Protein AF-A0A447TC47-F1 (afdb_monomer_lite)

Structure (mmCIF, N/CA/C/O backbone):
data_AF-A0A447TC47-F1
#
_entry.id   AF-A0A447TC47-F1
#
loop_
_atom_site.group_PDB
_atom_site.id
_atom_site.type_symbol
_atom_site.label_atom_id
_atom_site.label_alt_id
_atom_site.label_comp_id
_atom_site.label_asym_id
_atom_site.label_entity_id
_atom_site.label_seq_id
_atom_site.pdbx_PDB_ins_code
_atom_site.Cartn_x
_atom_site.Cartn_y
_atom_site.Cartn_z
_atom_site.occupancy
_atom_site.B_iso_or_equiv
_atom_site.auth_seq_id
_atom_site.auth_comp_id
_atom_site.auth_asym_id
_atom_site.auth_atom_id
_atom_site.pdbx_PDB_model_num
ATOM 1 N N . MET A 1 1 ? -0.726 -5.313 -1.607 1.00 87.12 1 MET A N 1
A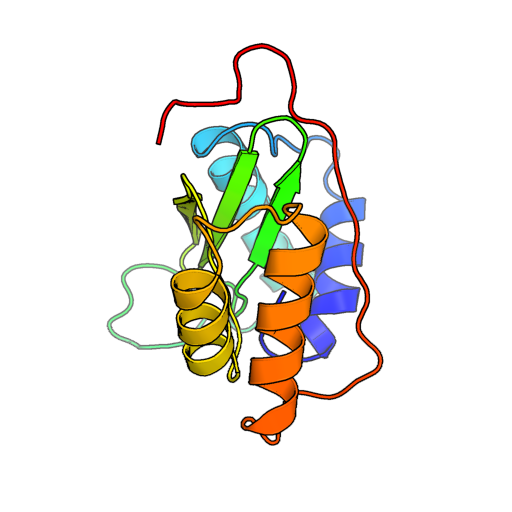TOM 2 C CA . MET A 1 1 ? -0.286 -4.579 -2.819 1.00 87.12 1 MET A CA 1
ATOM 3 C C . MET A 1 1 ? -1.169 -4.971 -3.990 1.00 87.12 1 MET A C 1
ATOM 5 O O . MET A 1 1 ? -1.813 -6.007 -3.896 1.00 87.12 1 MET A O 1
ATOM 9 N N . SER A 1 2 ? -1.215 -4.174 -5.055 1.00 90.81 2 SER A N 1
ATOM 10 C CA . SER A 1 2 ? -1.952 -4.501 -6.284 1.00 90.81 2 SER A CA 1
ATOM 11 C C . SER A 1 2 ? -1.163 -4.110 -7.533 1.00 90.81 2 SER A C 1
ATOM 13 O O . SER A 1 2 ? -0.307 -3.228 -7.464 1.00 90.81 2 SER A O 1
ATOM 15 N N . GLY A 1 3 ? -1.498 -4.738 -8.659 1.00 89.94 3 GLY A N 1
ATOM 16 C CA . GLY A 1 3 ? -0.791 -4.643 -9.937 1.00 89.94 3 GLY A CA 1
ATOM 17 C C . GLY A 1 3 ? -0.505 -6.051 -10.467 1.00 89.94 3 GLY A C 1
ATOM 18 O O . GLY A 1 3 ? -1.192 -7.000 -10.087 1.00 89.94 3 GLY A O 1
ATOM 19 N N . SER A 1 4 ? 0.527 -6.203 -11.299 1.00 90.81 4 SER A N 1
ATOM 20 C CA . SER A 1 4 ? 1.019 -7.523 -11.713 1.00 90.81 4 SER A CA 1
ATOM 21 C C . SER A 1 4 ? 1.406 -8.397 -10.513 1.00 90.81 4 SER A C 1
ATOM 23 O O . SER A 1 4 ? 2.045 -7.929 -9.568 1.00 90.81 4 SER A O 1
ATOM 25 N N . ALA A 1 5 ? 1.102 -9.696 -10.585 1.00 90.81 5 ALA A N 1
ATOM 26 C CA . ALA A 1 5 ? 1.513 -10.675 -9.575 1.00 90.81 5 ALA A CA 1
ATOM 27 C C . ALA A 1 5 ? 3.042 -10.717 -9.377 1.00 90.81 5 ALA A C 1
ATOM 29 O O . ALA A 1 5 ? 3.520 -11.012 -8.283 1.00 90.81 5 ALA A O 1
ATOM 30 N N . ALA A 1 6 ? 3.818 -10.352 -10.406 1.00 91.69 6 ALA A N 1
ATOM 31 C CA . ALA A 1 6 ? 5.274 -10.269 -10.320 1.00 91.69 6 ALA A CA 1
ATOM 32 C C . ALA A 1 6 ? 5.756 -9.255 -9.267 1.00 91.69 6 ALA A C 1
ATOM 34 O O . ALA A 1 6 ? 6.838 -9.428 -8.702 1.00 91.69 6 ALA A O 1
ATOM 35 N N . HIS A 1 7 ? 4.966 -8.214 -8.973 1.00 93.56 7 HIS A N 1
ATOM 36 C CA . HIS A 1 7 ? 5.380 -7.179 -8.031 1.00 93.56 7 HIS A CA 1
ATOM 37 C C . HIS A 1 7 ? 5.594 -7.713 -6.615 1.00 93.56 7 HIS A C 1
ATOM 39 O O . HIS A 1 7 ? 6.410 -7.134 -5.909 1.00 93.56 7 HIS A O 1
ATOM 45 N N . ASP A 1 8 ? 4.925 -8.795 -6.199 1.00 92.44 8 ASP A N 1
ATOM 46 C CA . ASP A 1 8 ? 5.071 -9.332 -4.840 1.00 92.44 8 ASP A CA 1
ATOM 47 C C . ASP A 1 8 ? 6.515 -9.761 -4.547 1.00 92.44 8 ASP A C 1
ATOM 49 O O . ASP A 1 8 ? 7.190 -9.185 -3.689 1.00 92.44 8 ASP A O 1
ATOM 53 N N . LEU A 1 9 ? 7.051 -10.694 -5.337 1.00 94.69 9 LEU A N 1
ATOM 54 C CA . LEU A 1 9 ? 8.428 -11.163 -5.163 1.00 94.69 9 LEU A CA 1
ATOM 55 C C . LEU A 1 9 ? 9.463 -10.072 -5.470 1.00 94.69 9 LEU A C 1
ATOM 57 O O . LEU A 1 9 ? 10.483 -9.989 -4.782 1.00 94.69 9 LEU A O 1
ATOM 61 N N . VAL A 1 10 ? 9.191 -9.208 -6.455 1.00 95.56 10 VAL A N 1
ATOM 62 C CA . VAL A 1 10 ? 10.062 -8.072 -6.797 1.00 95.56 10 VAL A CA 1
ATOM 63 C C . VAL A 1 10 ? 10.169 -7.096 -5.627 1.00 95.56 10 VAL A C 1
ATOM 65 O O . VAL A 1 10 ? 11.276 -6.747 -5.220 1.00 95.56 10 VAL A O 1
ATOM 68 N N . LEU A 1 11 ? 9.045 -6.687 -5.034 1.00 94.75 11 LEU A N 1
ATOM 69 C CA . LEU A 1 11 ? 9.033 -5.752 -3.912 1.00 94.75 11 LEU A CA 1
ATOM 70 C C . LEU A 1 11 ? 9.685 -6.372 -2.673 1.00 94.75 11 LEU A C 1
ATOM 72 O O . LEU A 1 11 ? 10.482 -5.708 -2.010 1.00 94.75 11 LEU A O 1
ATOM 76 N N . GLN A 1 12 ? 9.413 -7.648 -2.381 1.00 93.75 12 GLN A N 1
ATOM 77 C CA . GLN A 1 12 ? 10.078 -8.364 -1.288 1.00 93.75 12 GLN A CA 1
ATOM 78 C C . GLN A 1 12 ? 11.603 -8.407 -1.475 1.00 93.75 12 GLN A C 1
ATOM 80 O O . GLN A 1 12 ? 12.347 -8.144 -0.524 1.00 93.75 12 GLN A O 1
ATOM 85 N N . GLY A 1 13 ? 12.077 -8.712 -2.687 1.00 94.88 13 GLY A N 1
ATOM 86 C CA . GLY A 1 13 ? 13.499 -8.708 -3.034 1.00 94.88 13 GLY A CA 1
ATOM 87 C C . GLY A 1 13 ? 14.121 -7.318 -2.905 1.00 94.88 13 GLY A C 1
ATOM 88 O O . GLY A 1 13 ? 15.090 -7.136 -2.166 1.00 94.88 13 GLY A O 1
ATOM 89 N N . ALA A 1 14 ? 13.512 -6.315 -3.537 1.00 93.94 14 ALA A N 1
ATOM 90 C CA . ALA A 1 14 ? 14.005 -4.942 -3.542 1.00 93.94 14 ALA A CA 1
ATOM 91 C C . ALA A 1 14 ? 14.041 -4.331 -2.129 1.00 93.94 14 ALA A C 1
ATOM 93 O O . ALA A 1 14 ? 15.002 -3.650 -1.759 1.00 93.94 14 ALA A O 1
ATOM 94 N N . LEU A 1 15 ? 13.035 -4.621 -1.294 1.00 93.00 15 LEU A N 1
ATOM 95 C CA . LEU A 1 15 ? 13.040 -4.214 0.108 1.00 93.00 15 LEU A CA 1
ATOM 96 C C . LEU A 1 15 ? 14.181 -4.895 0.873 1.00 93.00 15 LEU A C 1
ATOM 98 O O . LEU A 1 15 ? 14.824 -4.229 1.678 1.00 93.00 15 LEU A O 1
ATOM 102 N N . LYS A 1 16 ? 14.479 -6.184 0.672 1.00 92.81 16 LYS A N 1
ATOM 103 C CA . LYS A 1 16 ? 15.577 -6.864 1.398 1.00 92.81 16 LYS A CA 1
ATOM 104 C C . LYS A 1 16 ? 16.939 -6.197 1.185 1.00 92.81 16 LYS A C 1
ATOM 106 O O . LYS A 1 16 ? 17.732 -6.145 2.120 1.00 92.81 16 LYS A O 1
ATOM 111 N N . GLU A 1 17 ? 17.187 -5.626 0.011 1.00 89.44 17 GLU A N 1
ATOM 112 C CA . GLU A 1 17 ? 18.445 -4.927 -0.285 1.00 89.44 17 GLU A CA 1
ATOM 113 C C . GLU A 1 17 ? 18.577 -3.547 0.372 1.00 89.44 17 GLU A C 1
ATOM 115 O O . GLU A 1 17 ? 19.677 -2.990 0.471 1.00 89.44 17 GLU A O 1
ATOM 120 N N . LEU A 1 18 ? 17.463 -2.947 0.793 1.00 90.50 18 LEU A N 1
ATOM 121 C CA . LEU A 1 18 ? 17.466 -1.595 1.329 1.00 90.50 18 LEU A CA 1
ATOM 122 C C . LEU A 1 18 ? 17.848 -1.609 2.818 1.00 90.50 18 LEU A C 1
ATOM 124 O O . LEU A 1 18 ? 17.042 -1.955 3.680 1.00 90.50 18 LEU A O 1
ATOM 128 N N . LYS A 1 19 ? 19.084 -1.191 3.128 1.00 87.88 19 LYS A N 1
ATOM 129 C CA . LYS A 1 19 ? 19.646 -1.193 4.498 1.00 87.88 19 LYS A CA 1
ATOM 130 C C . LYS A 1 19 ? 18.869 -0.335 5.502 1.00 87.88 19 LYS A C 1
ATOM 132 O O . LYS A 1 19 ? 18.836 -0.661 6.682 1.00 87.88 19 LYS A O 1
ATOM 137 N N . LYS A 1 20 ? 18.301 0.788 5.055 1.00 89.94 20 LYS A N 1
ATOM 138 C CA . LYS A 1 20 ? 17.530 1.719 5.891 1.00 89.94 20 LYS A CA 1
ATOM 139 C C . LYS A 1 20 ? 16.182 1.981 5.241 1.00 89.94 20 LYS A C 1
ATOM 141 O O . LYS A 1 20 ? 16.141 2.459 4.110 1.00 89.94 20 LYS A O 1
ATOM 146 N N . LYS A 1 21 ? 15.114 1.694 5.979 1.00 93.38 21 LYS A N 1
ATOM 147 C CA . LYS A 1 21 ? 13.724 1.920 5.587 1.00 93.38 21 LYS A CA 1
ATOM 148 C C . LYS A 1 21 ? 13.067 2.694 6.705 1.00 93.38 21 LYS A C 1
ATOM 150 O O . LYS A 1 21 ? 13.214 2.312 7.863 1.00 93.38 21 LYS A O 1
ATOM 155 N N . ASP A 1 22 ? 12.354 3.740 6.345 1.00 96.25 22 ASP A N 1
ATOM 156 C CA . ASP A 1 22 ? 11.468 4.424 7.266 1.00 96.25 22 ASP A CA 1
ATOM 157 C C . ASP A 1 22 ? 10.052 4.290 6.719 1.00 96.25 22 ASP A C 1
ATOM 159 O O . ASP A 1 22 ? 9.755 4.782 5.636 1.00 96.25 22 ASP A O 1
ATOM 163 N N . LEU A 1 23 ? 9.203 3.562 7.439 1.00 96.62 23 LEU A N 1
ATOM 164 C CA . LEU A 1 23 ? 7.792 3.390 7.092 1.00 96.62 23 LEU A CA 1
ATOM 165 C C . LEU A 1 23 ? 6.872 4.077 8.113 1.00 96.62 23 LEU A C 1
ATOM 167 O O . LEU A 1 23 ? 5.673 3.827 8.115 1.00 96.62 23 LEU A O 1
ATOM 171 N N . SER A 1 24 ? 7.428 4.908 9.000 1.00 96.00 24 SER A N 1
ATOM 172 C CA . SER A 1 24 ? 6.706 5.487 10.141 1.00 96.00 24 SER A CA 1
ATOM 173 C C . SER A 1 24 ? 5.956 6.782 9.819 1.00 96.00 24 SER A C 1
ATOM 175 O O . SER A 1 24 ? 5.135 7.229 10.613 1.00 96.00 24 SER A O 1
ATOM 177 N N . SER A 1 25 ? 6.235 7.413 8.676 1.00 96.62 25 SER A N 1
ATOM 178 C CA . SER A 1 25 ? 5.656 8.706 8.304 1.00 96.62 25 SER A CA 1
ATOM 179 C C . SER A 1 25 ? 5.521 8.853 6.791 1.00 96.62 25 SER A C 1
ATOM 181 O O . SER A 1 25 ? 6.215 8.175 6.030 1.00 96.62 25 SER A O 1
ATOM 183 N N . ARG A 1 26 ? 4.687 9.801 6.338 1.00 97.50 26 ARG A N 1
ATOM 184 C CA . ARG A 1 26 ? 4.543 10.113 4.905 1.00 97.50 26 ARG A CA 1
ATOM 185 C C . ARG A 1 26 ? 5.890 10.419 4.240 1.00 97.50 26 ARG A C 1
ATOM 187 O O . ARG A 1 26 ? 6.186 9.866 3.184 1.00 97.50 26 ARG A O 1
ATOM 194 N N . GLN A 1 27 ? 6.715 11.252 4.878 1.00 97.81 27 GLN A N 1
ATOM 195 C CA . GLN A 1 27 ? 8.038 11.620 4.367 1.00 97.81 27 GLN A CA 1
ATOM 196 C C . GLN A 1 27 ? 9.000 10.424 4.359 1.00 97.81 27 GLN A C 1
ATOM 198 O O . GLN A 1 27 ? 9.673 10.184 3.358 1.00 97.81 27 GLN A O 1
ATOM 203 N N . GLY A 1 28 ? 9.027 9.636 5.438 1.00 97.88 28 GLY A N 1
ATOM 204 C CA . GLY A 1 28 ? 9.863 8.438 5.529 1.00 97.88 28 GLY A CA 1
ATOM 205 C C . GLY A 1 28 ? 9.538 7.411 4.445 1.00 97.88 28 GLY A C 1
ATOM 206 O O . GLY A 1 28 ? 10.439 6.895 3.773 1.00 97.88 28 GLY A O 1
ATOM 207 N N . ILE A 1 29 ? 8.242 7.167 4.219 1.00 98.12 29 ILE A N 1
ATOM 208 C CA . ILE A 1 29 ? 7.760 6.257 3.176 1.00 98.12 29 ILE A CA 1
ATOM 209 C C . ILE A 1 29 ? 8.146 6.797 1.798 1.00 98.12 29 ILE A C 1
ATOM 211 O O . ILE A 1 29 ? 8.704 6.044 0.999 1.00 98.12 29 ILE A O 1
ATOM 215 N N . PHE A 1 30 ? 7.930 8.090 1.531 1.00 98.00 30 PHE A N 1
ATOM 216 C CA . PHE A 1 30 ? 8.346 8.718 0.274 1.00 98.00 30 PHE A CA 1
ATOM 217 C C . PHE A 1 30 ? 9.840 8.502 0.014 1.00 98.00 30 PHE A C 1
ATOM 219 O O . PHE A 1 30 ? 10.218 7.993 -1.040 1.00 98.00 30 PHE A O 1
ATOM 226 N N . ASP A 1 31 ? 10.699 8.805 0.990 1.00 97.62 31 ASP A N 1
ATOM 227 C CA . ASP A 1 31 ? 12.146 8.639 0.846 1.00 97.62 31 ASP A CA 1
ATOM 228 C C . ASP A 1 31 ? 12.564 7.177 0.662 1.00 97.62 31 ASP A C 1
ATOM 230 O O . ASP A 1 31 ? 13.521 6.888 -0.066 1.00 97.62 31 ASP A O 1
ATOM 234 N N . THR A 1 32 ? 11.848 6.247 1.296 1.00 97.62 32 THR A N 1
ATOM 235 C CA . THR A 1 32 ? 12.044 4.804 1.122 1.00 97.62 32 THR A CA 1
ATOM 236 C C . THR A 1 32 ? 11.701 4.376 -0.307 1.00 97.62 32 THR A C 1
ATOM 238 O O . THR A 1 32 ? 12.534 3.757 -0.970 1.00 97.62 32 THR A O 1
ATOM 241 N N . PHE A 1 33 ? 10.527 4.751 -0.825 1.00 97.31 33 PHE A N 1
ATOM 242 C CA . PHE A 1 33 ? 10.084 4.377 -2.175 1.00 97.31 33 PHE A CA 1
ATOM 243 C C . PHE A 1 33 ? 10.847 5.110 -3.283 1.00 97.31 33 PHE A C 1
ATOM 245 O O . PHE A 1 33 ? 11.154 4.515 -4.315 1.00 97.31 33 PHE A O 1
ATOM 252 N N . ARG A 1 34 ? 11.266 6.358 -3.052 1.00 96.69 34 ARG A N 1
ATOM 253 C CA . ARG A 1 34 ? 12.163 7.096 -3.953 1.00 96.69 34 ARG A CA 1
ATOM 254 C C . ARG A 1 34 ? 13.511 6.390 -4.117 1.00 96.69 34 ARG A C 1
ATOM 256 O O . ARG A 1 34 ? 14.038 6.338 -5.221 1.00 96.69 34 ARG A O 1
ATOM 263 N N . LYS A 1 35 ? 14.074 5.830 -3.038 1.00 96.50 35 LYS A N 1
ATOM 264 C CA . LYS A 1 35 ? 15.316 5.029 -3.092 1.00 96.50 35 LYS A CA 1
ATOM 265 C C . LYS A 1 35 ? 15.101 3.646 -3.703 1.00 96.50 35 LYS A C 1
ATOM 267 O O . LYS A 1 35 ? 16.044 3.066 -4.235 1.00 96.50 35 LYS A O 1
ATOM 272 N N . LEU A 1 36 ? 13.889 3.111 -3.591 1.00 96.50 36 LEU A N 1
ATOM 273 C CA . LEU A 1 36 ? 13.531 1.814 -4.148 1.00 96.50 36 LEU A CA 1
ATOM 274 C C . LEU A 1 36 ? 13.377 1.871 -5.670 1.00 96.50 36 LEU A C 1
ATOM 276 O O . LEU A 1 36 ? 13.797 0.946 -6.354 1.00 96.50 36 LEU A O 1
ATOM 280 N N . HIS A 1 37 ? 12.818 2.959 -6.199 1.00 96.94 37 HIS A N 1
ATOM 281 C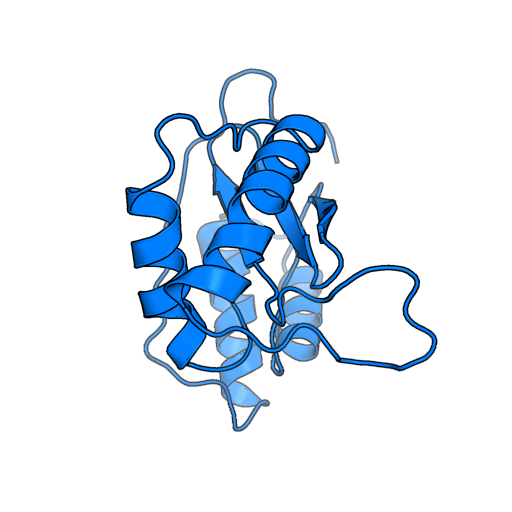 CA . HIS A 1 37 ? 12.456 3.064 -7.610 1.00 96.94 37 HIS A CA 1
ATOM 282 C C . HIS A 1 37 ? 13.619 2.803 -8.596 1.00 96.94 37 HIS A C 1
ATOM 284 O O . HIS A 1 37 ? 13.454 1.938 -9.456 1.00 96.94 37 HIS A O 1
ATOM 290 N N . PRO A 1 38 ? 14.824 3.395 -8.444 1.00 96.19 38 PRO A N 1
ATOM 291 C CA . PRO A 1 38 ? 15.960 3.052 -9.304 1.00 96.19 38 PRO A CA 1
ATOM 292 C C . PRO A 1 38 ? 16.334 1.566 -9.242 1.00 96.19 38 PRO A C 1
ATOM 294 O O . PRO A 1 38 ? 16.633 0.962 -10.261 1.00 96.19 38 PRO A O 1
ATOM 297 N N . LYS A 1 39 ? 16.235 0.927 -8.067 1.00 95.31 39 LYS A N 1
ATOM 298 C CA . LYS A 1 39 ? 16.496 -0.516 -7.932 1.00 95.31 39 LYS A CA 1
ATOM 299 C C . LYS A 1 39 ? 15.472 -1.350 -8.694 1.00 95.31 39 LYS A C 1
ATOM 301 O O . LYS A 1 39 ? 15.844 -2.347 -9.301 1.00 95.31 39 LYS A O 1
ATOM 306 N N . LEU A 1 40 ? 14.198 -0.952 -8.659 1.00 96.00 40 LEU A N 1
ATOM 307 C CA . LEU A 1 40 ? 13.142 -1.624 -9.417 1.00 96.00 40 LEU A CA 1
ATOM 308 C C . LEU A 1 40 ? 13.436 -1.573 -10.921 1.00 96.00 40 LEU A C 1
ATOM 310 O O . LEU A 1 40 ? 13.288 -2.588 -11.596 1.00 96.00 40 LEU A O 1
ATOM 314 N N . LYS A 1 41 ? 13.908 -0.430 -11.430 1.00 96.81 41 LYS A N 1
ATOM 315 C CA . LYS A 1 41 ? 14.324 -0.282 -12.832 1.00 96.81 41 LYS A CA 1
ATOM 316 C C . LYS A 1 41 ? 15.566 -1.113 -13.147 1.00 96.81 41 LYS A C 1
ATOM 318 O O . LYS A 1 41 ? 15.524 -1.970 -14.023 1.00 96.81 41 LYS A O 1
ATOM 323 N N . ASP A 1 42 ? 16.642 -0.907 -12.397 1.00 96.31 42 ASP A N 1
ATOM 324 C CA . ASP A 1 42 ? 17.969 -1.398 -12.775 1.00 96.31 42 ASP A CA 1
ATOM 325 C C . ASP A 1 42 ? 18.164 -2.892 -12.482 1.00 96.31 42 ASP A C 1
ATOM 327 O O . ASP A 1 42 ? 18.798 -3.599 -13.261 1.00 96.31 42 ASP A O 1
ATOM 331 N N . ALA A 1 43 ? 17.633 -3.388 -11.358 1.00 95.62 43 ALA A N 1
ATOM 332 C CA . ALA A 1 43 ? 17.834 -4.772 -10.916 1.00 95.62 43 ALA A CA 1
ATOM 333 C C . ALA A 1 43 ? 16.641 -5.688 -11.223 1.00 95.62 43 ALA A C 1
ATOM 335 O O . ALA A 1 43 ? 16.816 -6.900 -11.355 1.00 95.62 43 ALA A O 1
ATOM 336 N N . PHE A 1 44 ? 15.434 -5.122 -11.333 1.00 95.75 44 PHE A N 1
ATOM 337 C CA . PHE A 1 44 ? 14.198 -5.876 -11.569 1.00 95.75 44 PHE A CA 1
ATOM 338 C C . PHE A 1 44 ? 13.531 -5.549 -12.912 1.00 95.75 44 PHE A C 1
ATOM 340 O O . PHE A 1 44 ? 12.449 -6.067 -13.186 1.00 95.75 44 PHE A O 1
ATOM 347 N N . TYR A 1 45 ? 14.187 -4.750 -13.763 1.00 95.94 45 TYR A N 1
ATOM 348 C CA . TYR A 1 45 ? 13.769 -4.442 -15.136 1.00 95.94 45 TYR A CA 1
ATOM 349 C C . TYR A 1 45 ? 12.355 -3.853 -15.237 1.00 95.94 45 TYR A C 1
ATOM 351 O O . TYR A 1 45 ? 11.632 -4.096 -16.208 1.00 95.94 45 TYR A O 1
ATOM 359 N N . LEU A 1 46 ? 11.949 -3.080 -14.224 1.00 96.56 46 LEU A N 1
ATOM 360 C CA . LEU A 1 46 ? 10.705 -2.322 -14.251 1.00 96.56 46 LEU A CA 1
ATOM 361 C C . LEU A 1 46 ? 10.721 -1.339 -15.430 1.00 96.56 46 LEU A C 1
ATOM 363 O O . LEU A 1 46 ? 11.656 -0.550 -15.563 1.00 96.56 46 LEU A O 1
ATOM 367 N N . ARG A 1 47 ? 9.653 -1.352 -16.231 1.00 95.62 47 ARG A N 1
ATOM 368 C CA . ARG A 1 47 ? 9.380 -0.318 -17.235 1.00 95.62 47 ARG A CA 1
ATOM 369 C C . ARG A 1 47 ? 8.581 0.813 -16.580 1.00 95.62 47 ARG A C 1
ATOM 371 O O . ARG A 1 47 ? 7.480 0.533 -16.103 1.00 95.62 47 ARG A O 1
ATOM 378 N N . PRO A 1 48 ? 9.145 2.024 -16.452 1.00 94.44 48 PRO A N 1
ATOM 379 C CA . PRO A 1 48 ? 8.516 3.106 -15.701 1.00 94.44 48 PRO A CA 1
ATOM 380 C C . PRO A 1 48 ? 7.429 3.865 -16.470 1.00 94.44 48 PRO A C 1
ATOM 382 O O . PRO A 1 48 ? 6.749 4.691 -15.867 1.00 94.44 48 PRO A O 1
ATOM 385 N N . GLU A 1 49 ? 7.286 3.638 -17.772 1.00 92.88 49 GLU A N 1
ATOM 386 C CA . GLU A 1 49 ? 6.351 4.372 -18.622 1.00 92.88 49 GLU A CA 1
ATOM 387 C C . GLU A 1 49 ? 4.904 3.909 -18.368 1.00 92.88 49 GLU A C 1
ATOM 389 O O . GLU A 1 49 ? 4.615 2.710 -18.417 1.00 92.88 49 GLU A O 1
ATOM 394 N N . GLU A 1 50 ? 3.998 4.849 -18.082 1.00 86.56 50 GLU A N 1
ATOM 395 C CA . GLU A 1 50 ? 2.560 4.595 -17.891 1.00 86.56 50 GLU A CA 1
ATOM 396 C C . GLU A 1 50 ? 1.734 5.495 -18.820 1.00 86.56 50 GLU A C 1
ATOM 398 O O . GLU A 1 50 ? 1.096 4.972 -19.735 1.00 86.56 50 GLU A O 1
ATOM 403 N N . ASP A 1 51 ? 1.842 6.819 -18.665 1.00 87.94 51 ASP A N 1
ATOM 404 C CA . ASP A 1 51 ? 1.341 7.832 -19.602 1.00 87.94 51 ASP A CA 1
ATOM 405 C C . ASP A 1 51 ? 2.478 8.786 -20.033 1.00 87.94 51 ASP A C 1
ATOM 407 O O . ASP A 1 51 ? 3.404 9.063 -19.268 1.00 87.94 51 ASP A O 1
ATOM 411 N N . GLU A 1 52 ? 2.434 9.290 -21.269 1.00 84.75 52 GLU A N 1
ATOM 412 C CA . GLU A 1 52 ? 3.415 10.264 -21.775 1.00 84.75 52 GLU A CA 1
ATOM 413 C C . GLU A 1 52 ? 3.270 11.639 -21.104 1.00 84.75 52 GLU A C 1
ATOM 415 O O . GLU A 1 52 ? 4.235 12.407 -21.054 1.00 84.75 52 GLU A O 1
ATOM 420 N N . GLU A 1 53 ? 2.083 11.953 -20.576 1.00 92.44 53 GLU A N 1
ATOM 421 C CA . GLU A 1 53 ? 1.803 13.209 -19.871 1.00 92.44 53 GLU A CA 1
ATOM 422 C C . GLU A 1 53 ? 2.177 13.160 -18.379 1.00 92.44 53 GLU A C 1
ATOM 424 O O . GLU A 1 53 ? 2.097 14.180 -17.682 1.00 92.44 53 GLU A O 1
ATOM 429 N N . ASP A 1 54 ? 2.611 11.999 -17.874 1.00 91.81 54 ASP A N 1
ATOM 430 C CA . ASP A 1 54 ? 2.931 11.841 -16.461 1.00 91.81 54 ASP A CA 1
ATOM 431 C C . ASP A 1 54 ? 4.157 12.679 -16.056 1.00 91.81 54 ASP A C 1
ATOM 433 O O . ASP A 1 54 ? 5.234 12.583 -16.65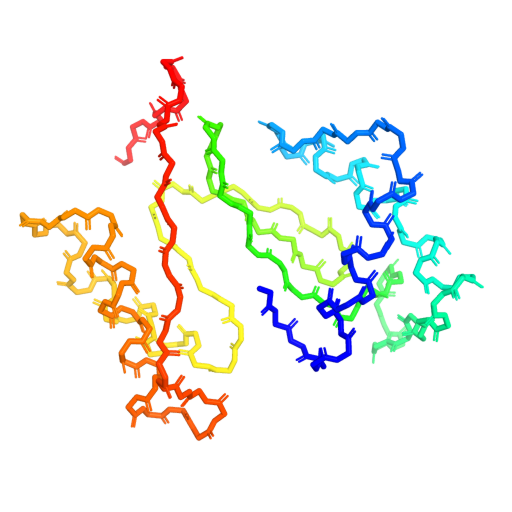3 1.00 91.81 54 ASP A O 1
ATOM 437 N N . PRO A 1 55 ? 4.062 13.476 -14.974 1.00 92.50 55 PRO A N 1
ATOM 438 C CA . PRO A 1 55 ? 5.165 14.332 -14.540 1.00 92.50 55 PRO A CA 1
ATOM 439 C C . PRO A 1 55 ? 6.324 13.558 -13.890 1.00 92.50 55 PRO A C 1
ATOM 441 O O . PRO A 1 55 ? 7.380 14.138 -13.624 1.00 92.50 55 PRO A O 1
ATOM 444 N N . TYR A 1 56 ? 6.136 12.270 -13.584 1.00 95.00 56 TYR A N 1
ATOM 445 C CA . TYR A 1 56 ? 7.102 11.428 -12.883 1.00 95.00 56 TYR A CA 1
ATOM 446 C C . TYR A 1 56 ? 7.088 9.993 -13.423 1.00 95.00 56 TYR A C 1
ATOM 448 O O . TYR A 1 56 ? 6.089 9.524 -13.940 1.00 95.00 56 TYR A O 1
ATOM 456 N N . GLU A 1 57 ? 8.186 9.258 -13.227 1.00 96.38 57 GLU A N 1
ATOM 457 C CA . GLU A 1 57 ? 8.269 7.834 -13.582 1.00 96.38 57 GLU A CA 1
ATOM 458 C C . GLU A 1 57 ? 7.396 6.959 -12.665 1.00 96.38 57 GLU A C 1
ATOM 460 O O . GLU A 1 57 ? 7.501 7.069 -11.433 1.00 96.38 57 GLU A O 1
ATOM 465 N N . SER A 1 58 ? 6.624 6.035 -13.247 1.00 96.56 58 SER A N 1
ATOM 466 C CA . SER A 1 58 ? 5.746 5.115 -12.521 1.00 96.56 58 SER A CA 1
ATOM 467 C C . SER A 1 58 ? 6.501 3.939 -11.909 1.00 96.56 58 SER A C 1
ATOM 469 O O . SER A 1 58 ? 7.385 3.330 -12.508 1.00 96.56 58 SER A O 1
ATOM 471 N N . SER A 1 59 ? 6.119 3.561 -10.691 1.00 96.19 59 SER A N 1
ATOM 472 C CA . SER A 1 59 ? 6.552 2.320 -10.040 1.00 96.19 59 SER A CA 1
ATOM 473 C C . SER A 1 59 ? 5.640 1.129 -10.371 1.00 96.19 59 SER A C 1
ATOM 475 O O . SER A 1 59 ? 5.877 0.039 -9.852 1.00 96.19 59 SER A O 1
ATOM 477 N N . GLN A 1 60 ? 4.605 1.336 -11.202 1.00 94.81 60 GLN A N 1
ATOM 478 C CA . GLN A 1 60 ? 3.634 0.335 -11.682 1.00 94.81 60 GLN A CA 1
ATOM 479 C C . GLN A 1 60 ? 2.906 -0.435 -10.566 1.00 94.81 60 GLN A C 1
ATOM 481 O O . GLN A 1 60 ? 2.339 -1.502 -10.787 1.00 94.81 60 GLN A O 1
ATOM 486 N N . MET A 1 61 ? 2.929 0.075 -9.333 1.00 93.81 61 MET A N 1
ATOM 487 C CA . MET A 1 61 ? 2.364 -0.615 -8.180 1.00 93.81 61 MET A CA 1
ATOM 488 C C . MET A 1 61 ? 1.618 0.342 -7.268 1.00 93.81 61 MET A C 1
ATOM 490 O O . MET A 1 61 ? 2.027 1.483 -7.059 1.00 93.81 61 MET A O 1
ATOM 494 N N . MET A 1 62 ? 0.557 -0.182 -6.660 1.00 96.06 62 MET A N 1
ATOM 495 C CA . MET A 1 62 ? -0.082 0.429 -5.501 1.00 96.06 62 MET A CA 1
ATOM 496 C C . MET A 1 62 ? 0.175 -0.439 -4.272 1.00 96.06 62 MET A C 1
ATOM 498 O O . MET A 1 62 ? 0.059 -1.672 -4.311 1.00 96.06 62 MET A O 1
ATOM 502 N N . VAL A 1 63 ? 0.507 0.199 -3.154 1.00 97.12 63 VAL A N 1
ATOM 503 C CA . VAL A 1 63 ? 0.813 -0.481 -1.892 1.00 97.12 63 VAL A CA 1
ATOM 504 C C . VAL A 1 63 ? 0.022 0.168 -0.767 1.00 97.12 63 VAL A C 1
ATOM 506 O O . VAL A 1 63 ? -0.008 1.387 -0.652 1.00 97.12 63 VAL A 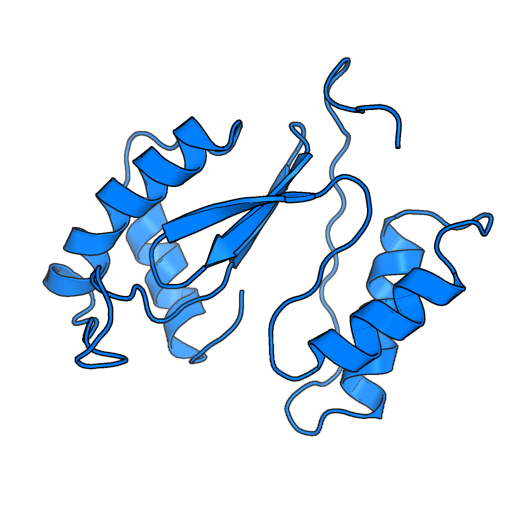O 1
ATOM 509 N N . VAL A 1 64 ? -0.600 -0.653 0.078 1.00 97.12 64 VAL A N 1
ATOM 510 C CA . VAL A 1 64 ? -1.098 -0.222 1.388 1.00 97.12 64 VAL A CA 1
ATOM 511 C C . VAL A 1 64 ? -0.118 -0.731 2.435 1.00 97.12 64 VAL A C 1
ATOM 513 O O . VAL A 1 64 ? 0.286 -1.895 2.388 1.00 97.12 64 VAL A O 1
ATOM 516 N N . ILE A 1 65 ? 0.278 0.148 3.348 1.00 97.38 65 ILE A N 1
ATOM 517 C CA . ILE A 1 65 ? 1.185 -0.130 4.458 1.00 97.38 65 ILE A CA 1
ATOM 518 C C . ILE A 1 65 ? 0.387 0.061 5.741 1.00 97.38 65 ILE A C 1
ATOM 520 O O . ILE A 1 65 ? -0.168 1.132 5.953 1.00 97.38 65 ILE A O 1
ATOM 524 N N . ALA A 1 66 ? 0.356 -0.955 6.597 1.00 97.00 66 ALA A N 1
ATOM 525 C CA . ALA A 1 66 ? -0.195 -0.866 7.943 1.00 97.00 66 ALA A CA 1
ATOM 526 C C . ALA A 1 66 ? 0.922 -1.157 8.947 1.00 97.00 66 ALA A C 1
ATOM 528 O O . ALA A 1 66 ? 1.605 -2.179 8.842 1.00 97.00 66 ALA A O 1
ATOM 529 N N . ASN A 1 67 ? 1.142 -0.247 9.890 1.00 96.44 67 ASN A N 1
ATOM 530 C CA . ASN A 1 67 ? 2.091 -0.428 10.985 1.00 96.44 67 ASN A CA 1
ATOM 531 C C . ASN A 1 67 ? 1.640 0.363 12.222 1.00 96.44 67 ASN A C 1
ATOM 533 O O . ASN A 1 67 ? 0.603 1.021 12.202 1.00 96.44 67 ASN A O 1
ATOM 537 N N . ALA A 1 68 ? 2.428 0.317 13.297 1.00 96.25 68 ALA A N 1
ATOM 538 C CA . ALA A 1 68 ? 2.094 0.973 14.560 1.00 96.25 68 ALA A CA 1
ATOM 539 C C . ALA A 1 68 ? 1.928 2.506 14.458 1.00 96.25 68 ALA A C 1
ATOM 541 O O . ALA A 1 68 ? 1.385 3.118 15.372 1.00 96.25 68 ALA A O 1
ATOM 542 N N . HIS A 1 69 ? 2.382 3.136 13.372 1.00 96.06 69 HIS A N 1
ATOM 543 C CA . HIS A 1 69 ? 2.270 4.577 13.139 1.00 96.06 69 HIS A CA 1
ATOM 544 C C . HIS A 1 69 ? 1.054 4.971 12.289 1.00 96.06 69 HIS A C 1
ATOM 546 O O . HIS A 1 69 ? 0.815 6.163 12.114 1.00 96.06 69 HIS A O 1
ATOM 552 N N . GLY A 1 70 ? 0.297 4.003 11.761 1.00 95.50 70 GLY A N 1
ATOM 553 C CA . GLY A 1 70 ? -0.918 4.249 10.988 1.00 95.50 70 GLY A CA 1
ATOM 554 C C . GLY A 1 70 ? -1.029 3.403 9.721 1.00 95.50 70 GLY A C 1
ATOM 555 O O . GLY A 1 70 ? -0.281 2.442 9.500 1.00 95.50 70 GLY A O 1
ATOM 556 N N . ILE A 1 71 ? -1.992 3.788 8.882 1.00 97.19 71 ILE A N 1
ATOM 557 C CA . ILE A 1 71 ? -2.244 3.191 7.570 1.00 97.19 71 ILE A CA 1
ATOM 558 C C . ILE A 1 71 ? -1.913 4.189 6.457 1.00 97.19 71 ILE A C 1
ATOM 560 O O . ILE A 1 71 ? -2.366 5.335 6.457 1.00 97.19 71 ILE A O 1
ATOM 564 N N . PHE A 1 72 ? -1.120 3.741 5.489 1.00 98.25 72 PHE A N 1
ATOM 565 C CA . PHE A 1 72 ? -0.602 4.573 4.408 1.00 98.25 72 PHE A CA 1
ATOM 566 C C . PHE A 1 72 ? -0.833 3.931 3.045 1.00 98.25 72 PHE A C 1
ATOM 568 O O . PHE A 1 72 ? -0.843 2.708 2.913 1.00 98.25 72 PHE A O 1
ATOM 575 N N . GLY A 1 73 ? -0.979 4.765 2.021 1.00 97.88 73 GLY A N 1
ATOM 576 C CA . GLY A 1 73 ? -1.049 4.363 0.621 1.00 97.88 73 GLY A CA 1
ATOM 577 C C . GLY A 1 73 ? 0.142 4.907 -0.153 1.00 97.88 73 GLY A C 1
ATOM 578 O O . GLY A 1 73 ? 0.493 6.072 0.015 1.00 97.88 73 GLY A O 1
ATOM 579 N N . VAL A 1 74 ? 0.733 4.074 -1.004 1.00 98.00 74 VAL A N 1
ATOM 580 C CA . VAL A 1 74 ? 1.747 4.448 -1.993 1.00 98.00 74 VAL A CA 1
ATOM 581 C C . VAL A 1 74 ? 1.164 4.202 -3.376 1.00 98.00 74 VAL A C 1
ATOM 583 O O . VAL A 1 74 ? 0.743 3.079 -3.666 1.00 98.00 74 VAL A O 1
ATOM 586 N N . TYR A 1 75 ? 1.140 5.240 -4.202 1.00 96.56 75 TYR A N 1
ATOM 587 C CA . TYR A 1 75 ? 0.647 5.194 -5.579 1.00 96.56 75 TYR A CA 1
ATOM 588 C C . TYR A 1 75 ? 1.799 5.150 -6.593 1.00 96.56 75 TYR A C 1
ATOM 590 O O . TYR A 1 75 ? 2.959 5.334 -6.200 1.00 96.56 75 TYR A O 1
ATOM 598 N N . PRO A 1 76 ? 1.519 4.841 -7.876 1.00 95.56 76 PRO A N 1
ATOM 599 C CA . PRO A 1 76 ? 2.565 4.541 -8.849 1.00 95.56 76 PRO A CA 1
ATOM 600 C C . PRO A 1 76 ? 3.603 5.661 -9.011 1.00 95.56 76 PRO A C 1
ATOM 602 O O . PRO A 1 76 ? 4.797 5.358 -9.089 1.00 95.56 76 PRO A O 1
ATOM 605 N N . MET A 1 77 ? 3.209 6.935 -8.909 1.00 95.69 77 MET A N 1
ATOM 606 C CA . MET A 1 77 ? 4.124 8.085 -9.002 1.00 95.69 77 MET A CA 1
ATOM 607 C C . MET A 1 77 ? 4.772 8.465 -7.663 1.00 95.69 77 MET A C 1
ATOM 609 O O . MET A 1 77 ? 5.433 9.500 -7.545 1.00 95.69 77 MET A O 1
ATOM 613 N N . ARG A 1 78 ? 4.673 7.573 -6.667 1.00 95.94 78 ARG A N 1
ATOM 614 C CA . ARG A 1 78 ? 5.167 7.712 -5.285 1.00 95.94 78 ARG A CA 1
ATOM 615 C C . ARG A 1 78 ? 4.412 8.760 -4.467 1.00 95.94 78 ARG A C 1
ATOM 617 O O . ARG A 1 78 ? 4.963 9.311 -3.512 1.00 95.94 78 ARG A O 1
ATOM 624 N N . GLU A 1 79 ? 3.146 9.004 -4.781 1.00 96.31 79 GLU A N 1
ATOM 625 C CA . GLU A 1 79 ? 2.260 9.784 -3.924 1.00 96.31 79 GLU A CA 1
ATOM 626 C C . GLU A 1 79 ? 1.970 8.999 -2.646 1.00 96.31 79 GLU A C 1
ATOM 628 O O . GLU A 1 79 ? 1.529 7.845 -2.689 1.00 96.31 79 GLU A O 1
ATOM 633 N N . ILE A 1 80 ? 2.236 9.631 -1.501 1.00 98.12 80 ILE A N 1
ATOM 634 C CA . ILE A 1 80 ? 2.038 9.018 -0.190 1.00 98.12 80 ILE A CA 1
ATOM 635 C C . ILE A 1 80 ? 0.834 9.645 0.490 1.00 98.12 80 ILE A C 1
ATOM 637 O O . ILE A 1 80 ? 0.842 10.847 0.776 1.00 98.12 80 ILE A O 1
ATOM 641 N N . TYR A 1 81 ? -0.154 8.821 0.819 1.00 97.69 81 TYR A N 1
ATOM 642 C CA . TYR A 1 81 ? -1.333 9.206 1.591 1.00 97.69 81 TYR A CA 1
ATOM 643 C C . TYR A 1 81 ? -1.311 8.526 2.956 1.00 97.69 81 TYR A C 1
ATOM 645 O O . TYR A 1 81 ? -0.843 7.401 3.084 1.00 97.69 81 TYR A O 1
ATOM 653 N N . GLU A 1 82 ? -1.814 9.219 3.968 1.00 97.25 82 GLU A N 1
ATOM 654 C CA . GLU A 1 82 ? -2.109 8.677 5.296 1.00 97.25 82 GLU A CA 1
ATOM 655 C C . GLU A 1 82 ? -3.631 8.683 5.434 1.00 97.25 82 GLU A C 1
ATOM 657 O O . GLU A 1 82 ? -4.263 9.693 5.110 1.00 97.25 82 GLU A O 1
ATOM 662 N N . PHE A 1 83 ? -4.220 7.564 5.850 1.00 96.12 83 PHE A N 1
ATOM 663 C CA . PHE A 1 83 ? -5.672 7.431 5.954 1.00 96.12 83 PHE A CA 1
ATOM 664 C C . PHE A 1 83 ? -6.101 7.451 7.419 1.00 96.12 83 PHE A C 1
ATOM 666 O O . PHE A 1 83 ? -5.481 6.813 8.263 1.00 96.12 83 PHE A O 1
ATOM 673 N N . SER A 1 84 ? -7.187 8.164 7.716 1.00 92.75 84 SER A N 1
ATOM 674 C CA . SER A 1 84 ? -7.722 8.279 9.078 1.00 92.75 84 SER A CA 1
ATOM 675 C C . SER A 1 84 ? -8.619 7.112 9.492 1.00 92.75 84 SER A C 1
ATOM 677 O O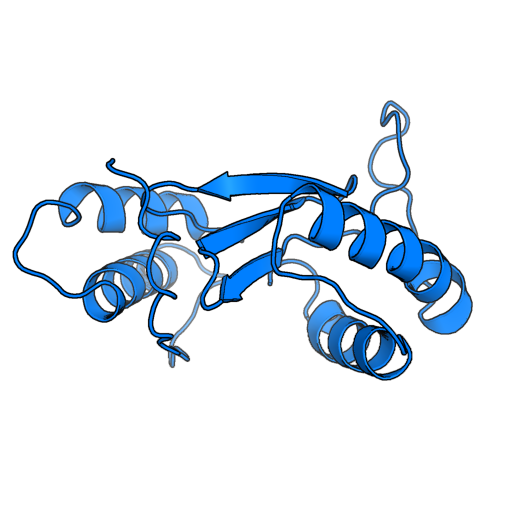 . SER A 1 84 ? -8.850 6.924 10.680 1.00 92.75 84 SER A O 1
ATOM 679 N N . ARG A 1 85 ? -9.165 6.356 8.528 1.00 94.31 85 ARG A N 1
ATOM 680 C CA . ARG A 1 85 ? -10.197 5.336 8.776 1.00 94.31 85 ARG A CA 1
ATOM 681 C C . ARG A 1 85 ? -9.952 4.054 7.981 1.00 94.31 85 ARG A C 1
ATOM 683 O O . ARG A 1 85 ? -9.392 3.093 8.493 1.00 94.31 85 ARG A O 1
ATOM 690 N N . ILE A 1 86 ? -10.352 4.053 6.710 1.00 96.88 86 ILE A N 1
ATOM 691 C CA . ILE A 1 86 ? -10.326 2.888 5.817 1.00 96.88 86 ILE A CA 1
ATOM 692 C C . ILE A 1 86 ? -9.824 3.275 4.433 1.00 96.88 86 ILE A C 1
ATOM 694 O O . ILE A 1 86 ? -10.055 4.390 3.962 1.00 96.88 86 ILE A O 1
ATOM 698 N N . TRP A 1 87 ? -9.166 2.331 3.765 1.00 97.88 87 TRP A N 1
ATOM 699 C CA . TRP A 1 87 ? -8.816 2.446 2.355 1.00 97.88 87 TRP A CA 1
ATOM 700 C C . TRP A 1 87 ? -8.646 1.070 1.708 1.00 97.88 87 TRP A C 1
ATOM 702 O O . TRP A 1 87 ? -8.364 0.087 2.391 1.00 97.88 87 TRP A O 1
ATOM 712 N N . ALA A 1 88 ? -8.780 0.999 0.383 1.00 97.88 88 ALA A N 1
ATOM 713 C CA . ALA A 1 88 ? -8.543 -0.212 -0.395 1.00 97.88 88 ALA A CA 1
ATOM 714 C C . ALA A 1 88 ? -7.912 0.111 -1.758 1.00 97.88 88 ALA A C 1
ATOM 716 O O . ALA A 1 88 ? -8.164 1.157 -2.357 1.00 97.88 88 ALA A O 1
ATOM 717 N N . ILE A 1 89 ? -7.116 -0.827 -2.268 1.00 97.44 89 ILE A N 1
ATOM 718 C CA . ILE A 1 89 ? -6.474 -0.777 -3.592 1.00 97.44 89 ILE A CA 1
ATOM 719 C C . ILE A 1 89 ? -6.828 -2.034 -4.398 1.00 97.44 89 ILE A C 1
ATOM 721 O O . ILE A 1 89 ? -7.431 -2.963 -3.866 1.00 97.44 89 ILE A O 1
ATOM 725 N N . GLY A 1 90 ? -6.456 -2.072 -5.679 1.00 95.81 90 GLY A N 1
ATOM 726 C CA . GLY A 1 90 ? -6.800 -3.167 -6.594 1.00 95.81 90 GLY A CA 1
ATOM 727 C C . GLY A 1 90 ? -8.135 -2.971 -7.319 1.00 95.81 90 GLY A C 1
ATOM 728 O O . GLY A 1 90 ? -8.774 -1.920 -7.198 1.00 95.81 90 GLY A O 1
ATOM 729 N N . SER A 1 91 ? -8.530 -3.961 -8.119 1.00 96.69 91 SER A N 1
ATOM 730 C CA . SER A 1 91 ? -9.758 -3.965 -8.933 1.00 96.69 91 SER A CA 1
ATOM 731 C C . SER A 1 91 ? -11.027 -4.014 -8.074 1.00 96.69 91 SER A C 1
ATOM 733 O O . SER A 1 91 ? -11.932 -3.205 -8.277 1.00 96.69 91 SER A O 1
ATOM 735 N N . GLY A 1 92 ? -11.048 -4.850 -7.031 1.00 97.81 92 GLY A N 1
ATOM 736 C CA . GLY A 1 92 ? -12.176 -4.988 -6.102 1.00 97.81 92 GLY A CA 1
ATOM 737 C C . GLY A 1 92 ? -12.382 -3.822 -5.126 1.00 97.81 92 GLY A C 1
ATOM 738 O O . GLY A 1 92 ? -13.323 -3.837 -4.330 1.00 97.81 92 GLY A O 1
ATOM 739 N N . ARG A 1 93 ? -11.536 -2.780 -5.171 1.00 98.06 93 ARG A N 1
ATOM 740 C CA . ARG A 1 93 ? -11.514 -1.711 -4.156 1.00 98.06 93 ARG A CA 1
ATOM 741 C C . ARG A 1 93 ? -12.839 -0.972 -3.990 1.00 98.06 93 ARG A C 1
ATOM 743 O O . ARG A 1 93 ? -13.163 -0.578 -2.880 1.00 98.06 93 ARG A O 1
ATOM 750 N N . LYS A 1 94 ? -13.610 -0.771 -5.066 1.00 98.12 94 LYS A N 1
ATOM 751 C CA . LYS A 1 94 ? -14.878 -0.019 -4.998 1.00 98.12 94 LYS A CA 1
ATOM 752 C C . LYS A 1 94 ? -15.914 -0.752 -4.141 1.00 98.12 94 LYS A C 1
ATOM 754 O O . LYS A 1 94 ? -16.578 -0.120 -3.325 1.00 98.12 94 LYS A O 1
ATOM 759 N N . PHE A 1 95 ? -15.992 -2.076 -4.277 1.00 98.56 95 PHE A N 1
ATOM 760 C CA . PHE A 1 95 ? -16.866 -2.924 -3.465 1.00 98.56 95 PHE A CA 1
ATOM 761 C C . PHE A 1 95 ? -16.393 -2.964 -2.013 1.00 98.56 95 PHE A C 1
ATOM 763 O O . PHE A 1 95 ? -17.187 -2.744 -1.101 1.00 98.56 95 PHE A O 1
ATOM 770 N N . ALA A 1 96 ? -15.084 -3.146 -1.808 1.00 98.62 96 ALA A N 1
ATOM 771 C CA . ALA A 1 96 ? -14.488 -3.151 -0.478 1.00 98.62 96 ALA A CA 1
ATOM 772 C C . ALA A 1 96 ? -14.741 -1.835 0.273 1.00 98.62 96 ALA A C 1
ATOM 774 O O . ALA A 1 96 ? -15.171 -1.859 1.422 1.00 98.62 96 ALA A O 1
ATOM 775 N N . MET A 1 97 ? -14.531 -0.689 -0.383 1.00 98.50 97 MET A N 1
ATOM 776 C CA . MET A 1 97 ? -14.767 0.629 0.211 1.00 98.50 97 MET A CA 1
ATOM 777 C C . MET A 1 97 ? -16.231 0.836 0.598 1.00 98.50 97 MET A C 1
ATOM 779 O O . MET A 1 97 ? -16.493 1.316 1.696 1.00 98.50 97 MET A O 1
ATOM 783 N N . GLY A 1 98 ? -17.179 0.451 -0.264 1.00 98.56 98 GLY A N 1
ATOM 784 C CA . GLY A 1 98 ? -18.608 0.561 0.045 1.00 98.56 98 GLY A CA 1
ATOM 785 C C . GLY A 1 98 ? -19.023 -0.311 1.233 1.00 98.56 98 GLY A C 1
ATOM 786 O O . GLY A 1 98 ? -19.728 0.158 2.124 1.00 98.56 98 GLY A O 1
ATOM 787 N N . ALA A 1 99 ? -18.536 -1.553 1.280 1.00 98.69 99 ALA A N 1
ATOM 788 C CA . ALA A 1 99 ? -18.836 -2.478 2.368 1.00 98.69 99 ALA A CA 1
ATOM 789 C C . ALA A 1 99 ? -18.231 -2.019 3.701 1.00 98.69 99 ALA A C 1
ATOM 791 O O . ALA A 1 99 ? -18.941 -1.965 4.700 1.00 98.69 99 ALA A O 1
ATOM 792 N N . MET A 1 100 ? -16.953 -1.624 3.707 1.00 98.62 100 MET A N 1
ATOM 793 C CA . MET A 1 100 ? -16.290 -1.098 4.904 1.00 98.62 100 MET A CA 1
ATOM 794 C C . MET A 1 100 ? -16.952 0.187 5.403 1.00 98.62 100 MET A C 1
ATOM 796 O O . MET A 1 100 ? -17.134 0.340 6.603 1.00 98.62 100 MET A O 1
ATOM 800 N N . TYR A 1 101 ? -17.353 1.087 4.498 1.00 98.50 101 TYR A N 1
ATOM 801 C CA . TYR A 1 101 ? -18.071 2.312 4.857 1.00 98.50 101 TYR A CA 1
ATOM 802 C C . TYR A 1 101 ? -19.382 2.015 5.597 1.00 98.50 101 TYR A C 1
ATOM 804 O O . TYR A 1 101 ? -19.642 2.614 6.636 1.00 98.50 101 TYR A O 1
ATOM 812 N N . ALA A 1 102 ? -20.180 1.064 5.104 1.00 98.56 102 ALA A N 1
ATOM 813 C CA . ALA A 1 102 ? -21.481 0.732 5.689 1.00 98.56 102 ALA A CA 1
ATOM 814 C C . ALA A 1 102 ? -21.399 0.146 7.112 1.00 98.56 102 ALA A C 1
ATOM 816 O O . ALA A 1 102 ? -22.385 0.184 7.852 1.00 98.56 102 ALA A O 1
ATOM 817 N N . VAL A 1 103 ? -20.245 -0.413 7.487 1.00 98.50 103 VAL A N 1
ATOM 818 C CA . VAL A 1 103 ? -20.045 -1.088 8.779 1.00 98.50 103 VAL A CA 1
ATOM 819 C C . VAL A 1 103 ? -19.050 -0.379 9.699 1.00 98.50 103 VAL A C 1
ATOM 821 O O . VAL A 1 103 ? -18.824 -0.858 10.803 1.00 98.50 103 VAL A O 1
ATOM 824 N N . TYR A 1 104 ? -18.460 0.745 9.276 1.00 97.94 104 TYR A N 1
ATOM 825 C CA . TYR A 1 104 ? -17.353 1.381 10.001 1.00 97.94 104 TYR A CA 1
ATOM 826 C C . TYR A 1 104 ? -17.733 1.848 11.413 1.00 97.94 104 TYR A C 1
ATOM 828 O O . TYR A 1 104 ? -16.952 1.671 12.339 1.00 97.94 104 TYR A O 1
ATOM 836 N N . ASP A 1 105 ? -18.933 2.415 11.579 1.00 97.44 105 ASP A N 1
ATOM 837 C CA . ASP A 1 105 ? -19.422 2.932 12.868 1.00 97.44 105 ASP A CA 1
ATOM 838 C C . ASP A 1 105 ? -20.161 1.863 13.706 1.00 97.44 105 ASP A C 1
ATOM 840 O O . ASP A 1 105 ? -20.845 2.187 14.679 1.00 97.44 105 ASP A O 1
ATOM 844 N N . GLN A 1 106 ? -20.077 0.587 13.313 1.00 97.81 106 GLN A N 1
ATOM 845 C CA . GLN A 1 106 ? -20.644 -0.531 14.072 1.00 97.81 106 GLN A CA 1
ATOM 846 C C . GLN A 1 106 ? -19.640 -1.052 15.110 1.00 97.81 106 GLN A C 1
ATOM 848 O O . GLN A 1 106 ? -18.447 -0.763 15.039 1.00 97.81 106 GLN A O 1
ATOM 853 N N . ASP A 1 107 ? -20.120 -1.846 16.069 1.00 97.75 107 ASP A N 1
ATOM 854 C CA . ASP A 1 107 ? -19.284 -2.492 17.089 1.00 97.75 107 ASP A CA 1
ATOM 855 C C . ASP A 1 107 ? -18.508 -3.678 16.487 1.00 97.75 107 ASP A C 1
ATOM 857 O O . ASP A 1 107 ? -18.849 -4.844 16.683 1.00 97.75 107 ASP A O 1
ATOM 861 N N . LEU A 1 108 ? -17.515 -3.354 15.655 1.00 97.94 108 LEU A N 1
ATOM 862 C CA . LEU A 1 108 ? -16.648 -4.290 14.947 1.00 97.94 108 LEU A CA 1
ATOM 863 C C . LEU A 1 108 ? -15.187 -3.873 15.102 1.00 97.94 108 LEU A C 1
ATOM 865 O O . LEU A 1 108 ? -14.828 -2.695 15.055 1.00 97.94 108 LEU A O 1
ATOM 869 N N . SER A 1 109 ? -14.307 -4.859 15.214 1.00 97.44 109 SER A N 1
ATOM 870 C CA . SER A 1 109 ? -12.866 -4.632 15.184 1.00 97.44 109 SER A CA 1
ATOM 871 C C . SER A 1 109 ? -12.387 -4.199 13.791 1.00 97.44 109 SER A C 1
ATOM 873 O O . SER A 1 109 ? -12.974 -4.540 12.761 1.00 97.44 109 SER A O 1
ATOM 875 N N . ALA A 1 110 ? -11.227 -3.532 13.729 1.00 97.38 110 ALA A N 1
ATOM 876 C CA . ALA A 1 110 ? -10.578 -3.183 12.459 1.00 97.38 110 ALA A CA 1
ATOM 877 C C . ALA A 1 110 ? -10.335 -4.412 11.560 1.00 97.38 110 ALA A C 1
ATOM 879 O O . ALA A 1 110 ? -10.390 -4.317 10.332 1.00 97.38 110 ALA A O 1
ATOM 880 N N . ARG A 1 111 ? -10.099 -5.581 12.175 1.00 97.94 111 ARG A N 1
ATOM 881 C CA . ARG A 1 111 ? -9.972 -6.859 11.472 1.00 97.94 111 ARG A CA 1
ATOM 882 C C . ARG A 1 111 ? -11.278 -7.235 10.774 1.00 97.94 111 ARG A C 1
ATOM 884 O O . ARG A 1 111 ? -11.253 -7.529 9.584 1.00 97.94 111 ARG A O 1
ATOM 891 N N . GLU A 1 112 ? -12.392 -7.223 11.500 1.00 98.62 112 GLU A N 1
ATOM 892 C CA . GLU A 1 112 ? -13.708 -7.597 10.967 1.00 98.62 112 GLU A CA 1
ATOM 893 C C . GLU A 1 112 ? -14.142 -6.660 9.838 1.00 98.62 112 GLU A C 1
ATOM 895 O O . GLU A 1 112 ? -14.585 -7.132 8.790 1.00 98.62 112 GLU A O 1
ATOM 900 N N . ILE A 1 113 ? -13.922 -5.349 9.990 1.00 98.56 113 ILE A N 1
ATOM 901 C CA . ILE A 1 113 ? -14.198 -4.360 8.936 1.00 98.56 113 ILE A CA 1
ATOM 902 C C . ILE A 1 113 ? -13.375 -4.674 7.675 1.00 98.56 113 ILE A C 1
ATOM 904 O O . ILE A 1 113 ? -13.929 -4.750 6.575 1.00 98.56 113 ILE A O 1
ATOM 908 N N . ALA A 1 114 ? -12.066 -4.918 7.812 1.00 98.31 114 ALA A N 1
ATOM 909 C CA . ALA A 1 114 ? -11.205 -5.261 6.678 1.00 98.31 114 ALA A CA 1
ATOM 910 C C . ALA A 1 114 ? -11.622 -6.580 5.998 1.00 98.31 114 ALA A C 1
ATOM 912 O O . ALA A 1 114 ? -11.650 -6.660 4.767 1.00 98.31 114 ALA A O 1
ATOM 913 N N . GLU A 1 115 ? -11.991 -7.603 6.777 1.00 98.62 115 GLU A N 1
ATOM 914 C CA . GLU A 1 115 ? -12.497 -8.879 6.257 1.00 98.62 115 GLU A CA 1
ATOM 915 C C . GLU A 1 115 ? -13.796 -8.699 5.460 1.00 98.62 115 GLU A C 1
ATOM 917 O O . GLU A 1 115 ? -13.928 -9.269 4.374 1.00 98.62 115 GLU A O 1
ATOM 922 N N . ILE A 1 116 ? -14.732 -7.881 5.953 1.00 98.75 116 ILE A N 1
ATOM 923 C CA . ILE A 1 116 ? -15.975 -7.531 5.245 1.00 98.75 116 ILE A CA 1
ATOM 924 C C . ILE A 1 116 ? -15.659 -6.862 3.902 1.00 98.75 116 ILE A C 1
ATOM 926 O O . ILE A 1 116 ? -16.222 -7.247 2.874 1.00 98.75 116 ILE A O 1
ATOM 930 N N . GLY A 1 117 ? -14.706 -5.924 3.888 1.00 98.62 117 GLY A N 1
ATOM 931 C CA . GLY A 1 117 ? -14.233 -5.284 2.661 1.00 98.62 117 GLY A CA 1
ATOM 932 C C . GLY A 1 117 ? -13.700 -6.288 1.634 1.00 98.62 117 GLY A C 1
ATOM 933 O O . GLY A 1 117 ? -14.106 -6.265 0.471 1.00 98.62 117 GLY A O 1
ATOM 934 N N . VAL A 1 118 ? -12.827 -7.210 2.057 1.00 98.44 118 VAL A N 1
ATOM 935 C CA . VAL A 1 118 ? -12.256 -8.233 1.162 1.00 98.44 118 VAL A CA 1
ATOM 936 C C . VAL A 1 118 ? -13.328 -9.188 0.639 1.00 98.44 118 VAL A C 1
ATOM 938 O O . VAL A 1 118 ? -13.315 -9.502 -0.552 1.00 98.44 118 VAL A O 1
ATOM 941 N N . ARG A 1 119 ? -14.280 -9.619 1.480 1.00 98.75 119 ARG A N 1
ATOM 942 C CA . ARG A 1 119 ? -15.399 -10.480 1.044 1.00 98.75 119 ARG A CA 1
ATOM 943 C C . ARG A 1 119 ? -16.239 -9.799 -0.026 1.00 98.75 119 ARG A C 1
ATOM 945 O O . ARG A 1 119 ? -16.504 -10.418 -1.047 1.00 98.75 119 ARG A O 1
ATOM 952 N N . ALA A 1 120 ? -16.586 -8.526 0.165 1.00 98.75 120 ALA A N 1
ATOM 953 C CA . ALA A 1 120 ? -17.325 -7.763 -0.838 1.00 98.75 120 ALA A CA 1
ATOM 954 C C . ALA A 1 120 ? -16.544 -7.630 -2.155 1.00 98.75 120 ALA A C 1
ATOM 956 O O . ALA A 1 120 ? -17.123 -7.744 -3.230 1.00 98.75 120 ALA A O 1
ATOM 957 N N . GLY A 1 121 ? -15.222 -7.435 -2.082 1.00 98.56 121 GLY A N 1
ATOM 958 C CA . GLY A 1 121 ? -14.353 -7.481 -3.259 1.00 98.56 121 GLY A CA 1
ATOM 959 C C . GLY A 1 121 ? -14.425 -8.827 -3.983 1.00 98.56 121 GLY A C 1
ATOM 960 O O . GLY A 1 121 ? -14.679 -8.851 -5.179 1.00 98.56 121 GLY A O 1
ATOM 961 N N . CYS A 1 122 ? -14.263 -9.939 -3.265 1.00 98.44 122 CYS A N 1
ATOM 962 C CA . CYS A 1 122 ? -14.293 -11.286 -3.849 1.00 98.44 122 CYS A CA 1
ATOM 963 C C . CYS A 1 122 ? -15.669 -11.689 -4.402 1.00 98.44 122 CYS A C 1
ATOM 965 O O . CYS A 1 122 ? -15.736 -12.506 -5.311 1.00 98.44 122 CYS A O 1
ATOM 967 N N . GLU A 1 123 ? -16.756 -11.141 -3.855 1.00 98.56 123 GLU A N 1
ATOM 968 C CA . GLU A 1 123 ? -18.118 -11.431 -4.316 1.00 98.56 123 GLU A CA 1
ATOM 969 C C . GLU A 1 123 ? -18.398 -10.827 -5.701 1.00 98.56 123 GLU A C 1
ATOM 971 O O . GLU A 1 123 ? -19.087 -11.434 -6.518 1.00 98.56 123 GLU A O 1
ATOM 976 N N . PHE A 1 124 ? -17.866 -9.630 -5.980 1.00 98.25 124 PHE A N 1
ATOM 977 C CA . PHE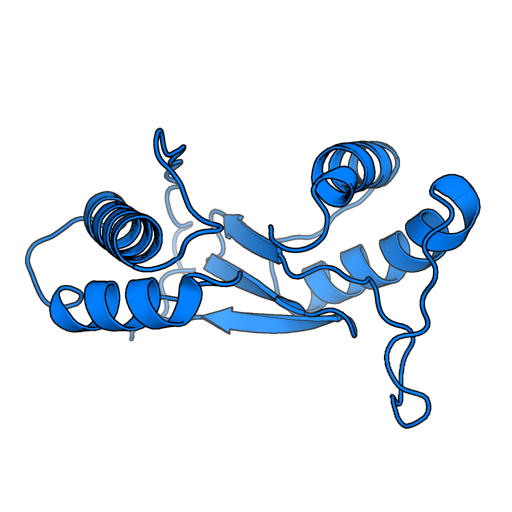 A 1 124 ? -18.256 -8.848 -7.160 1.00 98.25 124 PHE A CA 1
ATOM 978 C C . PHE A 1 124 ? -17.129 -8.577 -8.166 1.00 98.25 124 PHE A C 1
ATOM 980 O O . PHE A 1 124 ? -17.415 -8.190 -9.300 1.00 98.25 124 PHE A O 1
ATOM 987 N N . ASP A 1 125 ? -15.859 -8.756 -7.792 1.00 98.25 125 ASP A N 1
ATOM 988 C CA . ASP A 1 125 ? -14.713 -8.588 -8.691 1.00 98.25 125 ASP A CA 1
ATOM 989 C C . ASP A 1 125 ? -14.116 -9.936 -9.106 1.00 98.25 125 ASP A C 1
ATOM 991 O O . ASP A 1 125 ? -13.553 -10.662 -8.292 1.00 98.25 125 ASP A O 1
ATOM 995 N N . VAL A 1 126 ? -14.142 -10.220 -10.410 1.00 97.19 126 VAL A N 1
ATOM 996 C CA . VAL A 1 126 ? -13.613 -11.463 -11.004 1.00 97.19 126 VAL A CA 1
ATOM 997 C C . VAL A 1 126 ? -12.112 -11.668 -10.787 1.00 97.19 126 VAL A C 1
ATOM 999 O O . VAL A 1 126 ? -11.617 -12.781 -10.942 1.00 97.19 126 VAL A O 1
ATOM 1002 N N . SER A 1 127 ? -11.380 -10.601 -10.455 1.00 96.88 127 SER A N 1
ATOM 1003 C CA . SER A 1 127 ? -9.936 -10.646 -10.189 1.00 96.88 127 SER A CA 1
ATOM 1004 C C . SER A 1 127 ? -9.602 -10.792 -8.698 1.00 96.88 127 SER A C 1
ATOM 1006 O O . SER A 1 127 ? -8.429 -10.738 -8.327 1.00 96.88 127 SER A O 1
ATOM 1008 N N . SER A 1 128 ? -10.613 -10.962 -7.841 1.00 97.50 128 SER A N 1
ATOM 1009 C CA . SER A 1 128 ? -10.472 -11.099 -6.392 1.00 97.50 128 SER A CA 1
ATOM 1010 C C . SER A 1 128 ? -11.067 -12.430 -5.932 1.00 97.50 128 SER A C 1
ATOM 1012 O O . SER A 1 128 ? -12.178 -12.785 -6.308 1.00 97.50 128 SER A O 1
ATOM 1014 N N . SER A 1 129 ? -10.347 -13.182 -5.098 1.00 97.62 129 SER A N 1
ATOM 1015 C CA . SER A 1 129 ? -10.809 -14.491 -4.627 1.00 97.62 129 SER A CA 1
ATOM 1016 C C . SER A 1 129 ? -10.355 -14.804 -3.206 1.00 97.62 129 SER A C 1
ATOM 1018 O O . SER A 1 129 ? -9.296 -14.363 -2.762 1.00 97.62 129 SER A O 1
ATOM 1020 N N . LEU A 1 130 ? -11.131 -15.644 -2.523 1.00 97.56 130 LEU A N 1
ATOM 1021 C CA . LEU A 1 130 ? -10.747 -16.285 -1.265 1.00 97.56 130 LEU A CA 1
ATOM 1022 C C . LEU A 1 130 ? -9.820 -17.498 -1.519 1.00 97.56 130 LEU A C 1
ATOM 1024 O O . LEU A 1 130 ? -9.858 -18.059 -2.615 1.00 97.56 130 LEU A O 1
ATOM 1028 N N . PRO A 1 131 ? -9.019 -17.948 -0.527 1.00 97.88 131 PRO A N 1
ATOM 1029 C CA . PRO A 1 131 ? -8.941 -17.465 0.856 1.00 97.88 131 PRO A CA 1
ATOM 1030 C C . PRO A 1 131 ? -8.230 -16.113 0.983 1.00 97.88 131 PRO A C 1
ATOM 1032 O O . PRO A 1 131 ? -7.344 -15.785 0.202 1.00 97.88 131 PRO A O 1
ATOM 1035 N N . MET A 1 132 ? -8.599 -15.339 2.006 1.00 97.25 132 MET A N 1
ATOM 1036 C CA . MET A 1 132 ? -7.930 -14.076 2.324 1.00 97.25 132 MET A CA 1
ATOM 1037 C C . MET A 1 132 ? -6.824 -14.263 3.369 1.00 97.25 132 MET A C 1
ATOM 1039 O O . MET A 1 132 ? -6.867 -15.181 4.188 1.00 97.25 132 MET A O 1
ATOM 1043 N N . THR A 1 133 ? -5.864 -13.342 3.388 1.00 96.81 133 THR A N 1
ATOM 1044 C CA . THR A 1 133 ? -4.849 -13.225 4.441 1.00 96.81 133 THR A CA 1
ATOM 1045 C C . THR A 1 133 ? -5.033 -11.902 5.170 1.00 96.81 133 THR A C 1
ATOM 1047 O O . THR A 1 133 ? -5.147 -10.859 4.530 1.00 96.81 133 THR A O 1
ATOM 1050 N N . VAL A 1 134 ? -5.058 -11.938 6.504 1.00 96.75 134 VAL A N 1
ATOM 1051 C CA . VAL A 1 134 ? -5.326 -10.755 7.332 1.00 96.75 134 VAL A CA 1
ATOM 1052 C C . VAL A 1 134 ? -4.376 -10.713 8.517 1.00 96.75 134 VAL A C 1
ATOM 1054 O O . VAL A 1 134 ? -4.296 -11.670 9.292 1.00 96.75 134 VAL A O 1
ATOM 1057 N N . TYR A 1 135 ? -3.715 -9.571 8.673 1.00 97.19 135 TYR A N 1
ATOM 1058 C CA . TYR A 1 135 ? -2.814 -9.256 9.775 1.00 97.19 135 TYR A CA 1
ATOM 1059 C C . TYR A 1 135 ? -3.367 -8.071 10.565 1.00 97.19 135 TYR A C 1
ATOM 1061 O O . TYR A 1 135 ? -4.008 -7.190 9.996 1.00 97.19 135 TYR A O 1
ATOM 1069 N N . THR A 1 136 ? -3.090 -8.041 11.865 1.00 96.94 136 THR A N 1
ATOM 1070 C CA . THR A 1 136 ? -3.400 -6.916 12.752 1.00 96.94 136 THR A CA 1
ATOM 1071 C C . THR A 1 136 ? -2.118 -6.413 13.400 1.00 96.94 136 THR A C 1
ATOM 1073 O O . THR A 1 136 ? -1.161 -7.166 13.587 1.00 96.94 136 THR A O 1
ATOM 1076 N N . VAL A 1 137 ? -2.086 -5.122 13.714 1.00 95.94 137 VAL A N 1
ATOM 1077 C CA . VAL A 1 137 ? -0.966 -4.469 14.389 1.00 95.94 137 VAL A CA 1
ATOM 1078 C C . VAL A 1 137 ? -1.525 -3.487 15.406 1.00 95.94 137 VAL A C 1
ATOM 1080 O O . VAL A 1 137 ? -2.473 -2.765 15.106 1.00 95.94 137 VAL A O 1
ATOM 1083 N N . GLU A 1 138 ? -0.941 -3.475 16.598 1.00 95.19 138 GLU A N 1
ATOM 1084 C CA . GLU A 1 138 ? -1.290 -2.501 17.627 1.00 95.19 138 GLU A CA 1
ATOM 1085 C C . GLU A 1 138 ? -0.712 -1.130 17.278 1.00 95.19 138 GLU A C 1
ATOM 1087 O O . GLU A 1 138 ? 0.440 -1.006 16.847 1.00 95.19 138 GLU A O 1
ATOM 1092 N N . VAL A 1 139 ? -1.519 -0.091 17.473 1.00 92.94 139 VAL A N 1
ATOM 1093 C CA . VAL A 1 139 ? -1.116 1.292 17.214 1.00 92.94 139 VAL A CA 1
ATOM 1094 C C . VAL A 1 139 ? -0.253 1.787 18.376 1.00 92.94 139 VAL A C 1
ATOM 1096 O O . VAL A 1 139 ? -0.572 1.579 19.546 1.00 92.94 139 VAL A O 1
ATOM 1099 N N . ALA A 1 140 ? 0.861 2.451 18.065 1.00 89.88 140 ALA A N 1
ATOM 1100 C CA . ALA A 1 140 ? 1.714 3.064 19.074 1.00 89.88 140 ALA A CA 1
ATOM 1101 C C . ALA A 1 140 ? 0.965 4.201 19.786 1.00 89.88 140 ALA A C 1
ATOM 1103 O O . ALA A 1 140 ? 0.187 4.937 19.174 1.00 89.88 140 ALA A O 1
ATOM 1104 N N . ALA A 1 141 ? 1.234 4.384 21.080 1.00 74.38 141 ALA A N 1
ATOM 1105 C CA . ALA A 1 141 ? 0.649 5.476 21.852 1.00 74.38 141 ALA A CA 1
ATOM 1106 C C . ALA A 1 141 ? 0.900 6.832 21.155 1.00 74.38 141 ALA A C 1
ATOM 1108 O O . ALA A 1 141 ? 2.044 7.187 20.874 1.00 74.38 141 ALA A O 1
ATOM 1109 N N . GLY A 1 142 ? -0.175 7.569 20.851 1.00 67.56 142 GLY A N 1
ATOM 1110 C CA . GLY A 1 142 ? -0.128 8.869 20.165 1.00 67.56 142 GLY A CA 1
ATOM 1111 C C . GLY A 1 142 ? -0.239 8.835 18.632 1.00 67.56 142 GLY A C 1
ATOM 1112 O O . GLY A 1 142 ? -0.319 9.901 18.026 1.00 67.56 142 GLY A O 1
ATOM 1113 N N . ALA A 1 143 ? -0.276 7.658 17.995 1.00 60.59 143 ALA A N 1
ATOM 1114 C CA . ALA A 1 143 ? -0.522 7.536 16.550 1.00 60.59 143 ALA A CA 1
ATOM 1115 C C . ALA A 1 143 ? -2.018 7.430 16.187 1.00 60.59 143 ALA A C 1
ATOM 1117 O O . ALA A 1 143 ? -2.388 7.653 15.036 1.00 60.59 143 ALA A O 1
ATOM 1118 N N . ALA A 1 144 ? -2.889 7.147 17.162 1.00 55.34 144 ALA A N 1
ATOM 1119 C CA . ALA A 1 144 ? -4.334 7.252 16.989 1.00 55.34 144 ALA A CA 1
ATOM 1120 C C . ALA A 1 144 ? -4.722 8.736 16.900 1.00 55.34 144 ALA A C 1
ATOM 1122 O O . ALA A 1 144 ? -4.841 9.421 17.915 1.00 55.34 144 ALA A O 1
ATOM 1123 N N . LYS A 1 145 ? -4.857 9.252 15.677 1.00 54.47 145 LYS A N 1
ATOM 1124 C CA . LYS A 1 145 ? -5.427 10.580 15.437 1.00 54.47 145 LYS A CA 1
ATOM 1125 C C . LYS A 1 145 ? -6.948 10.459 15.452 1.00 54.47 145 LYS A C 1
ATOM 1127 O O . LYS A 1 145 ? -7.492 9.567 14.807 1.00 54.47 145 LYS A O 1
ATOM 1132 N N . GLU A 1 146 ? -7.602 11.336 16.210 1.00 47.41 146 GLU A N 1
ATOM 1133 C CA . GLU A 1 146 ? -9.063 11.438 16.265 1.00 47.41 146 GLU A CA 1
ATOM 1134 C C . GLU A 1 146 ? -9.637 11.600 14.847 1.00 47.41 146 GLU A C 1
ATOM 1136 O O . GLU A 1 146 ? -9.080 12.327 14.018 1.00 47.41 146 GLU A O 1
ATOM 1141 N N . ALA A 1 147 ? -10.704 10.850 14.568 1.00 42.50 147 ALA A N 1
ATOM 1142 C CA . ALA A 1 147 ? -11.330 10.721 13.256 1.00 42.50 147 ALA A CA 1
ATOM 1143 C C . ALA A 1 147 ? -12.560 11.614 13.092 1.00 42.50 147 ALA A C 1
ATOM 1145 O O . ALA A 1 147 ? -13.200 11.961 14.105 1.00 42.50 147 ALA A O 1
#

Radius of gyration: 16.14 Å; chains: 1; bounding box: 41×32×44 Å

Secondary structure (DSSP, 8-state):
-BS-THHHHHHHHHHHH-S----SSHHHHHHHHHHHHHHHHHHH-----S-TT-SS---S-BEEEEETTEEEEE-TT--EEEESS----STTHHHHHHHHHHHTTSS--HHHHHHHHHHHHHHH-TT--SSP-----PPPTT-----

InterPro domains:
  IPR029055 Nucleophile aminohydrolases, N-terminal [G3DSA:3.60.20.10] (1-142)
  IPR029055 Nucleophile aminohydrolases, N-terminal [SSF56235] (2-137)

Sequence (147 aa):
MSGSAAHDLVLQGALKELKKKDLSSRQGIFDTFRKLHPKLKDAFYLRPEEDEEDPYESSQMMVVIANAHGIFGVYPMREIYEFSRIWAIGSGRKFAMGAMYAVYDQDLSAREIAEIGVRAGCEFDVSSSLPMTVYTVEVAAGAAKEA

Organism: Chromobacterium violaceum (NCBI:txid536)

Foldseek 3Di:
DDADPVVVVLVVVLVVPDPDADPQDLVRQLVRVVVSQVCCCPVVVDDQDDDPPDPATFPRDWDWDQEQLAIWIAGRRRRIDGDLFDFDDDPLGVQLVVQLVVCRPPPDDPQVSNVSSLVSSQVPPPVGHDDDDDDDYHHDPPSNDDD

pLDDT: mean 94.07, std 8.93, range [42.5, 98.75]